Protein AF-A0A3C1Q2N4-F1 (afdb_monomer)

Radius of gyration: 34.62 Å; Cα contacts (8 Å, |Δi|>4): 36; chains: 1; bounding box: 61×50×98 Å

Sequence (77 aa):
MIQIRRRLCLLKIICFSGVTGLLAIANSGRPEKALPVFKDGEAQIVKRFEDPDFWIRHDLWVETESDLDKDDRPDRV

Foldseek 3Di:
DDDDDPPPPPPPPDDPPPPPPPPPPPPVPDPDDQDWDDDPRDTDDRPVPPDPVPDDDDDDWDFDPDDPVPPPGTDID

Structure (mmCIF, N/CA/C/O backbone):
data_AF-A0A3C1Q2N4-F1
#
_entry.id   AF-A0A3C1Q2N4-F1
#
loop_
_atom_site.group_PDB
_atom_site.id
_atom_site.type_symbol
_atom_site.label_atom_id
_atom_site.label_alt_id
_atom_site.label_comp_id
_atom_site.label_asym_id
_atom_site.label_entity_id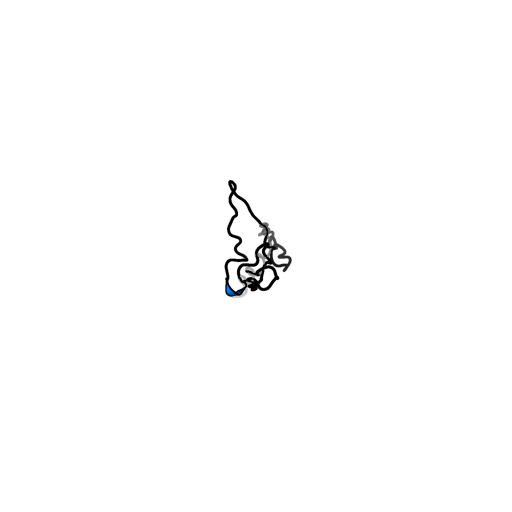
_atom_site.label_seq_id
_atom_site.pdbx_PDB_ins_code
_atom_site.Cartn_x
_atom_site.Cartn_y
_atom_site.Cartn_z
_atom_site.occupancy
_atom_site.B_iso_or_equiv
_atom_site.auth_seq_id
_atom_site.auth_comp_id
_atom_site.auth_asym_id
_atom_site.auth_atom_id
_atom_site.pdbx_PDB_model_num
ATOM 1 N N . MET A 1 1 ? 35.722 -37.626 -74.207 1.00 44.06 1 MET A N 1
ATOM 2 C CA . MET A 1 1 ? 36.344 -36.397 -73.656 1.00 44.06 1 MET A CA 1
ATOM 3 C C . MET A 1 1 ? 35.849 -3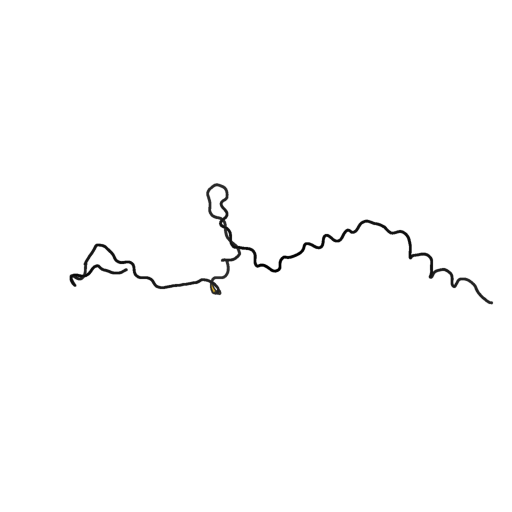6.213 -72.217 1.00 44.06 1 MET A C 1
ATOM 5 O O . MET A 1 1 ? 34.887 -35.506 -71.984 1.00 44.06 1 MET A O 1
ATOM 9 N N . ILE A 1 2 ? 36.212 -37.071 -71.262 1.00 42.41 2 ILE A N 1
ATOM 10 C CA . ILE A 1 2 ? 37.470 -37.062 -70.487 1.00 42.41 2 ILE A CA 1
ATOM 11 C C . ILE A 1 2 ? 37.716 -35.703 -69.795 1.00 42.41 2 ILE A C 1
ATOM 13 O O . ILE A 1 2 ? 38.270 -34.783 -70.380 1.00 42.41 2 ILE A O 1
ATOM 17 N N . GLN A 1 3 ? 37.304 -35.648 -68.521 1.00 49.03 3 GLN A N 1
ATOM 18 C CA . GLN A 1 3 ? 38.044 -35.068 -67.387 1.00 49.03 3 GLN A CA 1
ATOM 19 C C . GLN A 1 3 ? 38.404 -33.574 -67.406 1.00 49.03 3 GLN A C 1
ATOM 21 O O . GLN A 1 3 ? 39.570 -33.220 -67.250 1.00 49.03 3 GLN A O 1
ATOM 26 N N . ILE A 1 4 ? 37.422 -32.670 -67.447 1.00 57.88 4 ILE A N 1
ATOM 27 C CA . ILE A 1 4 ? 37.675 -31.254 -67.139 1.00 57.88 4 ILE A CA 1
ATOM 28 C C . ILE A 1 4 ? 36.704 -30.775 -66.051 1.00 57.88 4 ILE A C 1
ATOM 30 O O . ILE A 1 4 ? 35.544 -30.475 -66.294 1.00 57.88 4 ILE A O 1
ATOM 34 N N . ARG A 1 5 ? 37.273 -30.670 -64.839 1.00 54.31 5 ARG A N 1
ATOM 35 C CA . ARG A 1 5 ? 36.880 -29.772 -63.732 1.00 54.31 5 ARG A CA 1
ATOM 36 C C . ARG A 1 5 ? 35.921 -30.302 -62.655 1.00 54.31 5 ARG A C 1
ATOM 38 O O . ARG A 1 5 ? 35.155 -29.549 -62.071 1.00 54.31 5 ARG A O 1
ATOM 45 N N . ARG A 1 6 ? 36.174 -31.530 -62.188 1.00 56.66 6 ARG A N 1
ATOM 46 C CA . ARG A 1 6 ? 35.946 -31.969 -60.786 1.00 56.66 6 ARG A CA 1
ATOM 47 C C . ARG A 1 6 ? 36.876 -31.260 -59.763 1.00 56.66 6 ARG A C 1
ATOM 49 O O . ARG A 1 6 ? 37.417 -31.896 -58.867 1.00 56.66 6 ARG A O 1
ATOM 56 N N . ARG A 1 7 ? 37.134 -29.952 -59.899 1.00 55.19 7 ARG A N 1
ATOM 57 C CA . ARG A 1 7 ? 38.079 -29.206 -59.027 1.00 55.19 7 ARG A CA 1
ATOM 58 C C . ARG A 1 7 ? 37.527 -27.920 -58.411 1.00 55.19 7 ARG A C 1
ATOM 60 O O . ARG A 1 7 ? 38.268 -27.207 -57.750 1.00 55.19 7 ARG A O 1
ATOM 67 N N . LEU A 1 8 ? 36.228 -27.660 -58.546 1.00 50.59 8 LEU A N 1
ATOM 68 C CA . LEU A 1 8 ? 35.574 -26.521 -57.894 1.00 50.59 8 LEU A CA 1
ATOM 69 C C . LEU A 1 8 ? 34.782 -26.923 -56.637 1.00 50.59 8 LEU A C 1
ATOM 71 O O . LEU A 1 8 ? 33.808 -26.272 -56.291 1.00 50.59 8 LEU A O 1
ATOM 75 N N . CYS A 1 9 ? 35.172 -28.018 -55.974 1.00 48.78 9 CYS A N 1
ATOM 76 C CA . CYS A 1 9 ? 34.464 -28.543 -54.800 1.00 48.78 9 CYS A CA 1
ATOM 77 C C . CYS A 1 9 ? 35.329 -28.620 -53.524 1.00 48.78 9 CYS A C 1
ATOM 79 O O . CYS A 1 9 ? 34.852 -29.110 -52.511 1.00 48.78 9 CYS A O 1
ATOM 81 N N . LEU A 1 10 ? 36.586 -28.148 -53.538 1.00 53.81 10 LEU A N 1
ATOM 82 C CA . LEU A 1 10 ? 37.521 -28.354 -52.413 1.00 53.81 10 LEU A CA 1
ATOM 83 C C . LEU A 1 10 ? 38.316 -27.112 -51.961 1.00 53.81 10 LEU A C 1
ATOM 85 O O . LEU A 1 10 ? 39.174 -27.240 -51.098 1.00 53.81 10 LEU A O 1
ATOM 89 N N . LEU A 1 11 ? 38.035 -25.906 -52.477 1.00 50.88 11 LEU A N 1
ATOM 90 C CA . LEU A 1 11 ? 38.807 -24.695 -52.129 1.00 50.88 11 LEU A CA 1
ATOM 91 C C . LEU A 1 11 ? 37.952 -23.478 -51.721 1.00 50.88 11 LEU A C 1
ATOM 93 O O . LEU A 1 11 ? 38.287 -22.339 -52.026 1.00 50.88 11 LEU A O 1
ATOM 97 N N . LYS A 1 12 ? 36.834 -23.711 -51.026 1.00 45.69 12 LYS A N 1
ATOM 98 C CA . LYS A 1 12 ? 36.080 -22.671 -50.293 1.00 45.69 12 LYS A CA 1
ATOM 99 C C . LYS A 1 12 ? 35.808 -23.105 -48.844 1.00 45.69 12 LYS A C 1
ATOM 101 O O . LYS A 1 12 ? 34.704 -22.957 -48.342 1.00 45.69 12 LYS A O 1
ATOM 106 N N . ILE A 1 13 ? 36.806 -23.712 -48.201 1.00 57.41 13 ILE A N 1
ATOM 107 C CA . ILE A 1 13 ? 36.741 -24.156 -46.793 1.00 57.41 13 ILE A CA 1
ATOM 108 C C . ILE A 1 13 ? 37.644 -23.301 -45.886 1.00 57.41 13 ILE A C 1
ATOM 110 O O . ILE A 1 13 ? 37.627 -23.443 -44.671 1.00 57.41 13 ILE A O 1
ATOM 114 N N . ILE A 1 14 ? 38.418 -22.366 -46.432 1.00 57.44 14 ILE A N 1
ATOM 115 C CA . ILE A 1 14 ? 39.433 -21.652 -45.658 1.00 57.44 14 ILE A CA 1
ATOM 116 C C . ILE A 1 14 ? 39.342 -20.170 -46.028 1.00 57.44 14 ILE A C 1
ATOM 118 O O . ILE A 1 14 ? 39.318 -19.842 -47.211 1.00 57.44 14 ILE A O 1
ATOM 122 N N . CYS A 1 15 ? 39.273 -19.307 -45.013 1.00 48.84 15 CYS A N 1
ATOM 123 C CA . CYS A 1 15 ? 39.260 -17.838 -45.089 1.00 48.84 15 CYS A CA 1
ATOM 124 C C . CYS A 1 15 ? 37.893 -17.150 -45.280 1.00 48.84 15 CYS A C 1
ATOM 126 O O . CYS A 1 15 ? 37.684 -16.393 -46.221 1.00 48.84 15 CYS A O 1
ATOM 128 N N . PHE A 1 16 ? 37.007 -17.290 -44.293 1.00 45.34 16 PHE A N 1
ATOM 129 C CA . PHE A 1 16 ? 36.348 -16.100 -43.737 1.00 45.34 16 PHE A CA 1
ATOM 130 C C . PHE A 1 16 ? 36.357 -16.208 -42.209 1.00 45.34 16 PHE A C 1
ATOM 132 O O . PHE A 1 16 ? 35.346 -16.407 -41.544 1.00 45.34 16 PHE A O 1
ATOM 139 N N . SER A 1 17 ? 37.568 -16.121 -41.657 1.00 54.12 17 SER A N 1
ATOM 140 C CA . SER A 1 17 ? 37.835 -15.737 -40.274 1.00 54.12 17 SER A CA 1
ATOM 141 C C . SER A 1 17 ? 37.392 -14.282 -40.075 1.00 54.12 17 SER A C 1
ATOM 143 O O . SER A 1 17 ? 38.208 -13.370 -39.986 1.00 54.12 17 SER A O 1
ATOM 145 N N . GLY A 1 18 ? 36.085 -14.050 -40.102 1.00 47.19 18 GLY A N 1
ATOM 146 C CA . GLY A 1 18 ? 35.463 -12.787 -39.743 1.00 47.19 18 GLY A CA 1
ATOM 147 C C . GLY A 1 18 ? 34.769 -12.999 -38.416 1.00 47.19 18 GLY A C 1
ATOM 148 O O . GLY A 1 18 ? 33.650 -13.500 -38.399 1.00 47.19 18 GLY A O 1
ATOM 149 N N . VAL A 1 19 ? 35.491 -12.700 -37.337 1.00 60.47 19 VAL A N 1
ATOM 150 C CA . VAL A 1 19 ? 35.056 -12.600 -35.938 1.00 60.47 19 VAL A CA 1
ATOM 151 C C . VAL A 1 19 ? 33.557 -12.295 -35.824 1.00 60.47 19 VAL A C 1
ATOM 153 O O . VAL A 1 19 ? 33.131 -11.151 -35.737 1.00 60.47 19 VAL A O 1
ATOM 156 N N . THR A 1 20 ? 32.742 -13.340 -35.814 1.00 56.91 20 THR A N 1
ATOM 157 C CA . THR A 1 20 ? 31.360 -13.303 -35.344 1.00 56.91 20 THR A CA 1
ATOM 158 C C . THR A 1 20 ? 31.387 -14.068 -34.038 1.00 56.91 20 THR A C 1
ATOM 160 O O . THR A 1 20 ? 30.917 -15.195 -33.917 1.00 56.91 20 THR A O 1
ATOM 163 N N . GLY A 1 21 ? 32.071 -13.459 -33.064 1.00 56.56 21 GLY A N 1
ATOM 164 C CA . GLY A 1 21 ? 31.977 -13.857 -31.672 1.00 56.56 21 GLY A CA 1
ATOM 165 C C . GLY A 1 21 ? 30.523 -13.702 -31.268 1.00 56.56 21 GLY A C 1
ATOM 166 O O . GLY A 1 21 ? 30.066 -12.603 -30.967 1.00 56.56 21 GLY A O 1
ATOM 167 N N . LEU A 1 22 ? 29.791 -14.807 -31.350 1.00 58.78 22 LEU A N 1
ATOM 168 C CA . LEU A 1 22 ? 28.461 -14.955 -30.806 1.00 58.78 22 LEU A CA 1
ATOM 169 C C . LEU A 1 22 ? 28.575 -14.661 -29.306 1.00 58.78 22 LEU A C 1
ATOM 171 O O . LEU A 1 22 ? 29.024 -15.505 -28.532 1.00 58.78 22 LEU A O 1
ATOM 175 N N . LEU A 1 23 ? 28.224 -13.440 -28.901 1.00 56.56 23 LEU A N 1
ATOM 176 C CA . LEU A 1 23 ? 27.951 -13.112 -27.508 1.00 56.56 23 LEU A CA 1
ATOM 177 C C . LEU A 1 23 ? 26.711 -13.916 -27.111 1.00 56.56 23 LEU A C 1
ATOM 179 O O . LEU A 1 23 ? 25.578 -13.461 -27.249 1.00 56.56 23 LEU A O 1
ATOM 183 N N . ALA A 1 24 ? 26.928 -15.153 -26.668 1.00 64.88 24 ALA A N 1
ATOM 184 C CA . ALA A 1 24 ? 25.924 -15.922 -25.960 1.00 64.88 24 ALA A CA 1
ATOM 185 C C . ALA A 1 24 ? 25.693 -15.222 -24.617 1.00 64.88 24 ALA A C 1
ATOM 187 O O . ALA A 1 24 ? 26.418 -15.438 -23.646 1.00 64.88 24 ALA A O 1
ATOM 188 N N . ILE A 1 25 ? 24.711 -14.324 -24.580 1.00 67.94 25 ILE A N 1
ATOM 189 C CA . ILE A 1 25 ? 24.219 -13.742 -23.336 1.00 67.94 25 ILE A CA 1
ATOM 190 C C . ILE A 1 25 ? 23.578 -14.900 -22.568 1.00 67.94 25 ILE A C 1
ATOM 192 O O . ILE A 1 25 ? 22.513 -15.393 -22.939 1.00 67.94 25 ILE A O 1
ATOM 196 N N . ALA A 1 26 ? 24.265 -15.387 -21.535 1.00 66.88 26 ALA A N 1
ATOM 197 C CA . ALA A 1 26 ? 23.737 -16.414 -20.653 1.00 66.88 26 ALA A CA 1
ATOM 198 C C . ALA A 1 26 ? 22.533 -15.836 -19.895 1.00 66.88 26 ALA A C 1
ATOM 200 O O . ALA A 1 26 ? 22.688 -15.114 -18.910 1.00 66.88 26 ALA A O 1
ATOM 201 N N . ASN A 1 27 ? 21.319 -16.132 -20.363 1.00 69.69 27 ASN A N 1
ATOM 202 C CA . ASN A 1 27 ? 20.116 -15.863 -19.592 1.00 69.69 27 ASN A CA 1
ATOM 203 C C . ASN A 1 27 ? 20.135 -16.794 -18.374 1.00 69.69 27 ASN A C 1
ATOM 205 O O . ASN A 1 27 ? 20.054 -18.011 -18.519 1.00 69.69 27 ASN A O 1
ATOM 209 N N . SER A 1 28 ? 20.259 -16.229 -17.172 1.00 75.31 28 SER A N 1
ATOM 210 C CA . SER A 1 28 ? 20.332 -16.999 -15.922 1.00 75.31 28 SER A CA 1
ATOM 211 C C . SER A 1 28 ? 19.077 -17.839 -15.629 1.00 75.31 28 SER A C 1
ATOM 213 O O . SER A 1 28 ? 19.061 -18.580 -14.647 1.00 75.31 28 SER A O 1
ATOM 215 N N . GLY A 1 29 ? 18.014 -17.698 -16.436 1.00 77.12 29 GLY A N 1
ATOM 216 C CA . GLY A 1 29 ? 16.728 -18.378 -16.263 1.00 77.12 29 GLY A CA 1
ATOM 217 C C . GLY A 1 29 ? 15.960 -17.907 -15.028 1.00 77.12 29 GLY A C 1
ATOM 218 O O . GLY A 1 29 ? 14.877 -18.410 -14.742 1.00 77.12 29 GLY A O 1
ATOM 219 N N . ARG A 1 30 ? 16.509 -16.943 -14.280 1.00 77.06 30 ARG A N 1
ATOM 220 C CA . ARG A 1 30 ? 15.868 -16.370 -13.103 1.00 77.06 30 ARG A CA 1
ATOM 221 C C . ARG A 1 30 ? 14.974 -15.217 -13.549 1.00 77.06 30 ARG A C 1
ATOM 223 O O . ARG A 1 30 ? 15.454 -14.356 -14.287 1.00 77.06 30 ARG A O 1
ATOM 230 N N . PRO A 1 31 ? 13.711 -15.169 -13.097 1.00 75.62 31 PRO A N 1
ATOM 231 C CA . PRO A 1 31 ? 12.858 -14.028 -13.375 1.00 75.62 31 PRO A CA 1
ATOM 232 C C . PRO A 1 31 ? 13.496 -12.769 -12.787 1.00 75.62 31 PRO A C 1
ATOM 234 O O . PRO A 1 31 ? 13.951 -12.767 -11.638 1.00 75.62 31 PRO A O 1
ATOM 237 N N . GLU A 1 32 ? 13.527 -11.704 -13.581 1.00 80.62 32 GLU A N 1
ATOM 238 C CA . GLU A 1 32 ? 14.029 -10.408 -13.143 1.00 80.62 32 GLU A CA 1
ATOM 239 C C . GLU A 1 32 ? 13.230 -9.934 -11.923 1.00 80.62 32 GLU A C 1
ATOM 241 O O . GLU A 1 32 ? 11.993 -9.988 -11.894 1.00 80.62 32 GLU A O 1
ATOM 246 N N . LYS A 1 33 ? 13.933 -9.533 -10.860 1.00 86.00 33 LYS A N 1
ATOM 247 C CA . LYS A 1 33 ? 13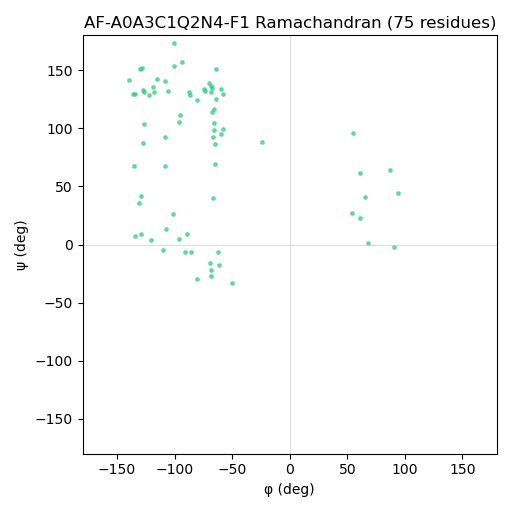.286 -9.034 -9.644 1.00 86.00 33 LYS A CA 1
ATOM 248 C C . LYS A 1 33 ? 12.607 -7.703 -9.962 1.00 86.00 33 LYS A C 1
ATOM 250 O O . LYS A 1 33 ? 13.225 -6.840 -10.571 1.00 86.00 33 LYS A O 1
ATOM 255 N N . ALA A 1 34 ? 11.368 -7.523 -9.508 1.00 89.81 34 ALA A N 1
ATOM 256 C CA . ALA A 1 34 ? 10.770 -6.194 -9.483 1.00 89.81 34 ALA A CA 1
ATOM 257 C C . ALA A 1 34 ? 11.549 -5.342 -8.472 1.00 89.81 34 ALA A C 1
ATOM 259 O O . ALA A 1 34 ? 11.589 -5.678 -7.288 1.00 89.81 34 ALA A O 1
ATOM 260 N N . LEU A 1 35 ? 12.199 -4.284 -8.949 1.00 90.06 35 LEU A N 1
ATOM 261 C CA . LEU A 1 35 ? 12.914 -3.317 -8.123 1.00 90.06 35 LEU A CA 1
ATOM 262 C C . LEU A 1 35 ? 12.222 -1.953 -8.247 1.00 90.06 35 LEU A C 1
ATOM 264 O O . LEU A 1 35 ? 11.769 -1.614 -9.342 1.00 90.06 35 LEU A O 1
ATOM 268 N N . PRO A 1 36 ? 12.127 -1.170 -7.158 1.00 91.94 36 PRO A N 1
ATOM 269 C CA . PRO A 1 36 ? 11.601 0.185 -7.238 1.00 91.94 36 PRO A CA 1
ATOM 270 C C . PRO A 1 36 ? 12.569 1.076 -8.025 1.00 91.94 36 PRO A C 1
ATOM 272 O O . PRO A 1 36 ? 13.781 1.030 -7.811 1.00 91.94 36 PRO A O 1
ATOM 275 N N . VAL A 1 37 ? 12.030 1.900 -8.924 1.00 93.19 37 VAL A N 1
ATOM 276 C CA . VAL A 1 37 ? 12.796 2.869 -9.718 1.00 93.19 37 VAL A CA 1
ATOM 277 C C . VAL A 1 37 ? 12.166 4.241 -9.546 1.00 93.19 37 VAL A C 1
ATOM 279 O O . VAL A 1 37 ? 10.953 4.392 -9.695 1.00 93.19 37 VAL A O 1
ATOM 282 N N . PHE A 1 38 ? 13.005 5.234 -9.260 1.00 96.25 38 PHE A N 1
ATOM 283 C CA . PHE A 1 38 ? 12.604 6.630 -9.149 1.00 96.25 38 PHE A CA 1
ATOM 284 C C . PHE A 1 38 ? 13.346 7.456 -10.194 1.00 96.25 38 PHE A C 1
ATOM 286 O O . PHE A 1 38 ? 14.554 7.289 -10.373 1.00 96.25 38 PHE A O 1
ATOM 293 N N . LYS A 1 39 ? 12.633 8.349 -10.874 1.00 97.00 39 LYS A N 1
ATOM 294 C CA . LYS A 1 39 ? 13.203 9.287 -11.842 1.00 97.00 39 LYS A CA 1
ATOM 295 C C . LYS A 1 39 ? 12.604 10.659 -11.580 1.00 97.00 39 LYS A C 1
ATOM 297 O O . LYS A 1 39 ? 11.394 10.762 -11.430 1.00 97.00 39 LYS A O 1
ATOM 302 N N . ASP A 1 40 ? 13.456 11.674 -11.458 1.00 97.38 40 ASP A N 1
ATOM 303 C CA . ASP A 1 40 ? 13.040 13.061 -11.202 1.00 97.38 40 ASP A CA 1
ATOM 304 C C . ASP A 1 40 ? 12.131 13.224 -9.959 1.00 97.38 40 ASP A C 1
ATOM 306 O O . ASP A 1 40 ? 11.335 14.149 -9.866 1.00 97.38 40 ASP A O 1
ATOM 310 N N . GLY A 1 41 ? 12.262 12.318 -8.979 1.00 97.69 41 GLY A N 1
ATOM 311 C CA . GLY A 1 41 ? 11.447 12.295 -7.756 1.00 97.69 41 GLY A CA 1
ATOM 312 C C .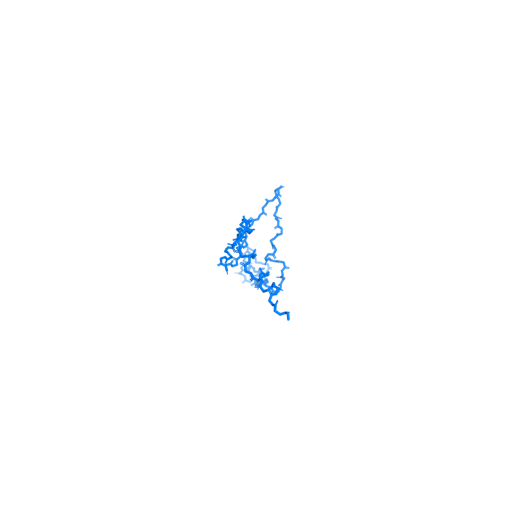 GLY A 1 41 ? 10.163 11.460 -7.839 1.00 97.69 41 GLY A C 1
ATOM 313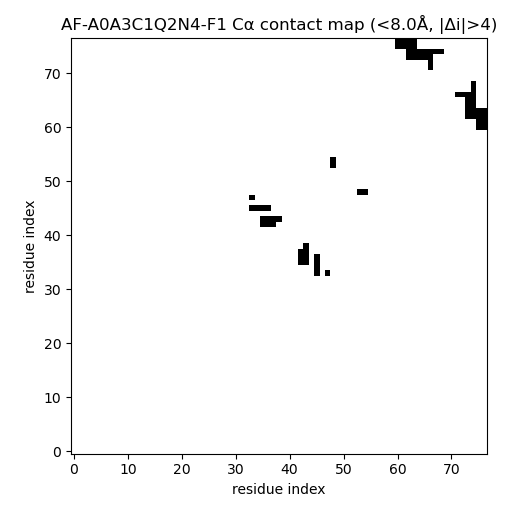 O O . GLY A 1 41 ? 9.481 11.311 -6.829 1.00 97.69 41 GLY A O 1
ATOM 314 N N . GLU A 1 42 ? 9.854 10.861 -8.989 1.00 97.94 42 GLU A N 1
ATOM 315 C CA . GLU A 1 42 ? 8.622 10.098 -9.207 1.00 97.94 42 GLU A CA 1
ATOM 316 C C . GLU A 1 42 ? 8.874 8.591 -9.293 1.00 97.94 42 GLU A C 1
ATOM 318 O O . GLU A 1 42 ? 9.836 8.137 -9.924 1.00 97.94 42 GLU A O 1
ATOM 323 N N . ALA A 1 43 ? 7.974 7.802 -8.700 1.00 96.38 43 ALA A N 1
ATOM 324 C CA . ALA A 1 43 ? 7.964 6.351 -8.852 1.00 96.38 43 ALA A CA 1
ATOM 325 C C . ALA A 1 43 ? 7.590 5.965 -10.291 1.00 96.38 43 ALA A C 1
ATOM 327 O O . ALA A 1 43 ? 6.608 6.456 -10.844 1.00 96.38 43 ALA A O 1
ATOM 328 N N . GLN A 1 44 ? 8.373 5.076 -10.898 1.00 95.44 44 GLN A N 1
ATOM 329 C CA . GLN A 1 44 ? 8.177 4.646 -12.282 1.00 95.44 44 GLN A CA 1
ATOM 330 C C . GLN A 1 44 ? 7.333 3.368 -12.373 1.00 95.44 44 GLN A C 1
ATOM 332 O O . GLN A 1 44 ? 7.283 2.566 -11.438 1.00 95.44 44 GLN A O 1
ATOM 337 N N . ILE A 1 45 ? 6.701 3.149 -13.532 1.00 91.88 45 ILE A N 1
ATOM 338 C CA . ILE A 1 45 ? 5.926 1.932 -13.801 1.00 91.88 45 ILE A CA 1
ATOM 339 C C . ILE A 1 45 ? 6.859 0.718 -13.795 1.00 91.88 45 ILE A C 1
ATOM 341 O O . ILE A 1 45 ? 7.817 0.637 -14.564 1.00 91.88 45 ILE A O 1
ATOM 345 N N . VAL A 1 46 ? 6.530 -0.270 -12.966 1.00 91.81 46 VAL A N 1
ATOM 346 C CA . VAL A 1 46 ? 7.207 -1.565 -12.953 1.00 91.81 46 VAL A CA 1
ATOM 347 C C . VAL A 1 46 ? 6.390 -2.534 -13.798 1.00 91.81 46 VAL A C 1
ATOM 349 O O . VAL A 1 46 ? 5.353 -3.023 -13.355 1.00 91.81 46 VAL A O 1
ATOM 352 N N . LYS A 1 47 ? 6.879 -2.847 -15.006 1.00 89.12 47 LYS A N 1
ATOM 353 C CA . LYS A 1 47 ? 6.187 -3.710 -15.984 1.00 89.12 47 LYS A CA 1
ATOM 354 C C . LYS A 1 47 ? 5.694 -5.037 -15.393 1.00 89.12 47 LYS A C 1
ATOM 356 O O . LYS A 1 47 ? 4.640 -5.533 -15.755 1.00 89.12 47 LYS A O 1
ATOM 361 N N . ARG A 1 48 ? 6.425 -5.594 -14.425 1.00 89.00 48 ARG A N 1
ATOM 362 C CA . ARG A 1 48 ? 6.060 -6.850 -13.754 1.00 89.00 48 ARG A CA 1
ATOM 363 C C . ARG A 1 48 ? 4.718 -6.803 -12.999 1.00 89.00 48 ARG A C 1
ATOM 365 O O . ARG A 1 48 ? 4.184 -7.863 -12.698 1.00 89.00 48 ARG A O 1
ATOM 372 N N . PHE A 1 49 ? 4.189 -5.619 -12.696 1.00 90.12 49 PHE A N 1
ATOM 373 C CA . PHE A 1 49 ? 2.898 -5.438 -12.025 1.00 90.12 49 PHE A CA 1
ATOM 374 C C . PHE A 1 49 ? 1.797 -4.909 -12.963 1.00 90.12 49 PHE A C 1
ATOM 376 O O . PHE A 1 49 ? 0.753 -4.484 -12.476 1.00 90.12 49 PHE A O 1
ATOM 383 N N . GLU A 1 50 ? 2.012 -4.921 -14.287 1.00 90.94 50 GLU A N 1
ATOM 384 C CA . GLU A 1 50 ? 1.050 -4.385 -15.267 1.00 90.94 50 GLU A CA 1
ATOM 385 C C . GLU A 1 50 ? -0.242 -5.205 -15.374 1.00 90.94 50 GLU A C 1
ATOM 387 O O . GLU A 1 50 ? -1.288 -4.654 -15.711 1.00 90.94 50 GLU A O 1
ATOM 392 N N . ASP A 1 51 ? -0.172 -6.501 -15.066 1.00 93.88 51 ASP A N 1
ATOM 393 C CA . ASP A 1 51 ? -1.292 -7.425 -15.198 1.00 93.88 51 ASP A CA 1
ATOM 394 C C . ASP A 1 51 ? -2.053 -7.575 -13.861 1.00 93.88 51 ASP A C 1
ATOM 396 O O . ASP A 1 51 ? -1.506 -8.131 -12.896 1.00 93.88 51 ASP A O 1
ATOM 400 N N . PRO A 1 52 ? -3.304 -7.080 -13.776 1.00 94.56 52 PRO A N 1
ATOM 401 C CA . PRO A 1 52 ? -4.110 -7.135 -12.564 1.00 94.56 52 PRO A CA 1
ATOM 402 C C . PRO A 1 52 ? -4.566 -8.545 -12.179 1.00 94.56 52 PRO A C 1
ATOM 404 O O . PRO A 1 52 ? -4.961 -8.727 -11.023 1.00 94.56 52 PRO A O 1
ATOM 407 N N . ASP A 1 53 ? -4.501 -9.529 -13.081 1.00 96.38 53 ASP A N 1
ATOM 408 C CA . ASP A 1 53 ? -4.869 -10.922 -12.786 1.00 96.38 53 ASP A CA 1
ATOM 409 C C . ASP A 1 53 ? -3.871 -11.577 -11.820 1.00 96.38 53 ASP A C 1
ATOM 411 O O . ASP A 1 53 ? -4.212 -12.516 -11.100 1.00 96.38 53 ASP A O 1
ATOM 415 N N . PHE A 1 54 ? -2.646 -11.046 -11.745 1.00 92.81 54 PHE A N 1
ATOM 416 C CA . PHE A 1 54 ? -1.608 -11.501 -10.815 1.00 92.81 54 PHE A CA 1
ATOM 417 C C . PHE A 1 54 ? -1.527 -10.672 -9.526 1.00 92.81 54 PHE A C 1
ATOM 419 O O . PHE A 1 54 ? -0.623 -10.888 -8.712 1.00 92.81 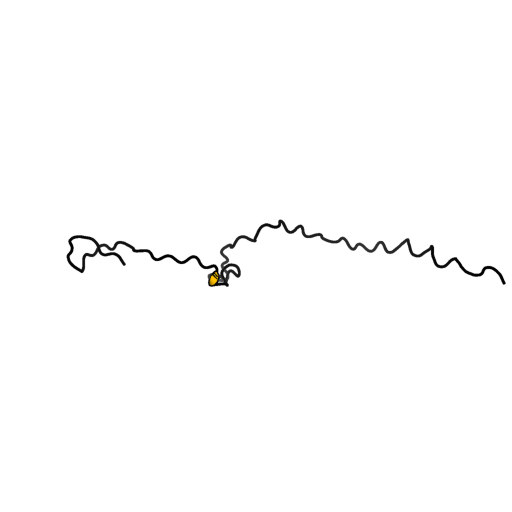54 PHE A O 1
ATOM 426 N N . TRP A 1 55 ? -2.430 -9.710 -9.313 1.00 94.50 55 TRP A N 1
ATOM 427 C CA . TRP A 1 55 ? -2.417 -8.904 -8.093 1.00 94.50 55 TRP A CA 1
ATOM 428 C C . TRP A 1 55 ? -2.911 -9.705 -6.890 1.00 94.50 55 TRP A C 1
ATOM 430 O O . TRP A 1 55 ? -3.980 -10.311 -6.910 1.00 94.50 55 TRP A O 1
ATOM 440 N N . ILE A 1 56 ? -2.152 -9.634 -5.798 1.00 93.50 56 ILE A N 1
ATOM 441 C CA . ILE A 1 56 ? -2.574 -10.162 -4.502 1.00 93.50 56 ILE A CA 1
ATOM 442 C C . ILE A 1 56 ? -3.509 -9.132 -3.860 1.00 93.50 56 ILE A C 1
ATOM 444 O O . ILE A 1 56 ? -3.134 -7.970 -3.705 1.00 93.50 56 ILE A O 1
ATOM 448 N N . ARG A 1 57 ? -4.725 -9.549 -3.496 1.00 95.69 57 ARG A N 1
ATOM 449 C CA . ARG A 1 57 ? -5.753 -8.698 -2.881 1.00 95.69 57 ARG A CA 1
ATOM 450 C C . ARG A 1 57 ? -6.250 -9.355 -1.599 1.00 95.69 57 ARG A C 1
ATOM 452 O O . ARG A 1 57 ? -6.534 -10.551 -1.598 1.00 95.69 57 ARG A O 1
ATOM 459 N N . HIS A 1 58 ? -6.343 -8.574 -0.529 1.00 95.44 58 HIS A N 1
ATOM 460 C CA . HIS A 1 58 ? -6.804 -9.026 0.778 1.00 95.44 58 HIS A CA 1
ATOM 461 C C . HIS A 1 58 ? -7.701 -7.967 1.399 1.00 95.44 58 HIS A C 1
ATOM 463 O O . HIS A 1 58 ? -7.391 -6.779 1.310 1.00 95.44 58 HIS A O 1
ATOM 469 N N . ASP A 1 59 ? -8.751 -8.426 2.071 1.00 96.12 59 ASP A N 1
ATOM 470 C CA . ASP A 1 59 ? -9.540 -7.589 2.961 1.00 96.12 59 ASP A CA 1
ATOM 471 C C . ASP A 1 59 ? -8.879 -7.614 4.336 1.00 96.12 59 ASP A C 1
ATOM 473 O O . ASP A 1 59 ? -8.535 -8.676 4.867 1.00 96.12 59 ASP A O 1
ATOM 477 N N . LEU A 1 60 ? -8.648 -6.429 4.882 1.00 95.12 60 LEU A N 1
ATOM 478 C CA . LEU A 1 60 ? -8.052 -6.232 6.191 1.00 95.12 60 LEU A CA 1
ATOM 479 C C . LEU A 1 60 ? -8.931 -5.267 6.966 1.00 95.12 60 LEU A C 1
ATOM 481 O O . LEU A 1 60 ? -9.561 -4.394 6.377 1.00 95.12 60 LEU A O 1
ATOM 485 N N . TRP A 1 61 ? -8.920 -5.430 8.282 1.00 95.12 61 TRP A N 1
ATOM 486 C CA . TRP A 1 61 ? -9.572 -4.525 9.210 1.00 95.12 61 TRP A CA 1
ATOM 487 C C . TRP A 1 61 ? -8.515 -3.913 10.112 1.00 95.12 61 TRP A C 1
ATOM 489 O O . TRP A 1 61 ? -7.683 -4.636 10.670 1.00 95.12 61 TRP A O 1
ATOM 499 N N . VAL A 1 62 ? -8.549 -2.596 10.254 1.00 95.75 62 VAL A N 1
ATOM 500 C CA . VAL A 1 62 ? -7.695 -1.848 11.173 1.00 95.75 62 VAL A CA 1
ATOM 501 C C . VAL A 1 62 ? -8.538 -1.409 12.357 1.00 95.75 62 VAL A C 1
ATOM 503 O O . VAL A 1 62 ? -9.641 -0.897 12.196 1.00 95.75 62 VAL A O 1
ATOM 506 N N . GLU A 1 63 ? -8.014 -1.631 13.555 1.00 97.06 63 GLU A N 1
ATOM 507 C CA . GLU A 1 63 ? -8.631 -1.158 14.789 1.00 97.06 63 GLU A CA 1
ATOM 508 C C . GLU A 1 63 ? -8.414 0.351 14.943 1.00 97.06 63 GLU A C 1
ATOM 510 O O . GLU A 1 63 ? -7.311 0.858 14.722 1.00 97.06 63 GLU A O 1
ATOM 515 N N . THR A 1 64 ? -9.476 1.068 15.297 1.00 95.75 64 THR A N 1
ATOM 516 C CA . THR A 1 64 ? -9.443 2.512 15.543 1.00 95.75 64 THR A CA 1
ATOM 517 C C . THR A 1 64 ? -9.405 2.809 17.040 1.00 95.75 64 THR A C 1
ATOM 519 O O . THR A 1 64 ? -9.543 1.917 17.865 1.00 95.75 64 THR A O 1
ATOM 522 N N . GLU A 1 65 ? -9.231 4.075 17.414 1.00 96.69 65 GLU A N 1
ATOM 523 C CA . GLU A 1 65 ? -9.323 4.500 18.819 1.00 96.69 65 GLU A CA 1
ATOM 524 C C . GLU A 1 65 ? -10.769 4.812 19.262 1.00 96.69 65 GLU A C 1
ATOM 526 O O . GLU A 1 65 ? -10.997 5.127 20.428 1.00 96.69 65 GLU A O 1
ATOM 531 N N . SER A 1 66 ? -11.739 4.795 18.339 1.00 96.19 66 SER A N 1
ATOM 532 C CA . SER A 1 66 ? -13.135 5.186 18.589 1.00 96.19 66 SER A CA 1
ATOM 533 C C . SER A 1 66 ? -14.045 3.974 18.792 1.00 96.19 66 SER A C 1
ATOM 535 O O . SER A 1 66 ? -13.771 2.906 18.260 1.00 96.19 66 SER A O 1
ATOM 537 N N . ASP A 1 67 ? -15.133 4.182 19.535 1.00 96.81 67 ASP A N 1
ATOM 538 C CA . ASP A 1 67 ? -16.267 3.260 19.694 1.00 96.81 67 ASP A CA 1
ATOM 539 C C . ASP A 1 67 ? -17.552 4.049 19.371 1.00 96.81 67 ASP A C 1
ATOM 541 O O . ASP A 1 67 ? -18.120 4.749 20.220 1.00 96.81 67 ASP A O 1
ATOM 545 N N . LEU A 1 68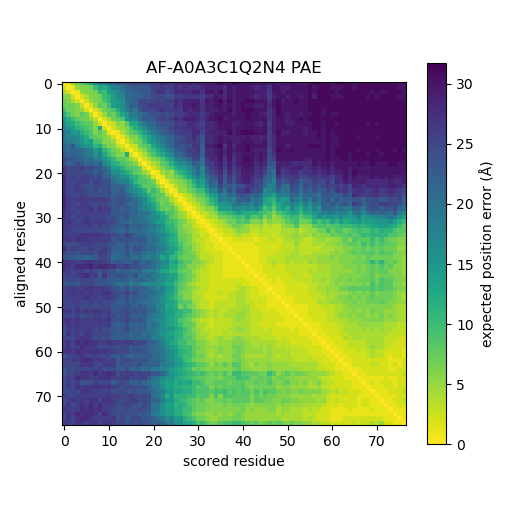 ? -17.930 4.080 18.089 1.00 96.31 68 LEU A N 1
ATOM 546 C CA . LEU A 1 68 ? -19.047 4.883 17.585 1.00 96.31 68 LEU A CA 1
ATOM 547 C C . LEU A 1 68 ? -20.402 4.219 17.827 1.00 96.31 68 LEU A C 1
ATOM 549 O O . LEU A 1 68 ? -21.406 4.933 17.962 1.00 96.31 68 LEU A O 1
ATOM 553 N N . ASP A 1 69 ? -20.447 2.889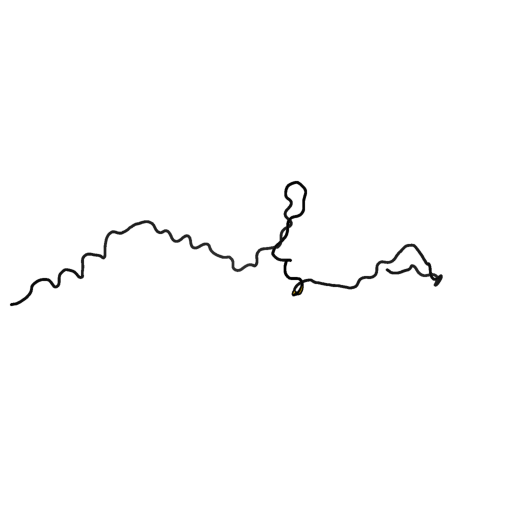 17.867 1.00 96.12 69 ASP A N 1
ATOM 554 C CA . ASP A 1 69 ? -21.674 2.127 18.096 1.00 96.12 69 ASP A CA 1
ATOM 555 C C . ASP A 1 69 ? -21.941 1.810 19.581 1.00 96.12 69 ASP A C 1
ATOM 557 O O . ASP A 1 69 ? -23.071 1.443 19.924 1.00 96.12 69 ASP A O 1
ATOM 561 N N . LYS A 1 70 ? -20.988 2.137 20.466 1.00 96.31 70 LYS A N 1
ATOM 562 C CA . LYS A 1 70 ? -21.052 2.043 21.935 1.00 96.31 70 LYS A CA 1
ATOM 563 C C . LYS A 1 70 ? -21.171 0.606 22.427 1.00 96.31 70 LYS A C 1
ATOM 565 O O . LYS A 1 70 ? -21.950 0.339 23.350 1.00 96.31 70 LYS A O 1
ATOM 570 N N . ASP A 1 71 ? -20.435 -0.310 21.805 1.00 97.06 71 ASP A N 1
ATOM 571 C CA . ASP A 1 71 ? -20.365 -1.714 22.220 1.00 97.06 71 ASP A CA 1
ATOM 572 C C . ASP A 1 71 ? -19.250 -2.004 23.252 1.00 97.06 71 ASP A C 1
ATOM 574 O O . ASP A 1 71 ? -19.023 -3.166 23.616 1.00 97.06 71 ASP A O 1
ATOM 578 N N . ASP A 1 72 ? -18.612 -0.947 23.776 1.00 96.88 72 ASP A N 1
ATOM 579 C CA . ASP A 1 72 ? -17.452 -0.959 24.675 1.00 96.88 72 ASP A CA 1
ATOM 580 C C . ASP A 1 72 ? -16.207 -1.617 24.040 1.00 96.88 72 ASP A C 1
ATOM 582 O O . ASP A 1 72 ? -15.303 -2.087 24.748 1.00 96.88 72 ASP A O 1
ATOM 586 N N . ARG A 1 73 ? -16.130 -1.674 22.702 1.00 96.88 73 ARG A N 1
ATOM 587 C CA . ARG A 1 73 ? -14.966 -2.157 21.946 1.00 96.88 73 ARG A CA 1
ATOM 588 C C . ARG A 1 73 ? -14.559 -1.138 20.884 1.00 96.88 73 ARG A C 1
ATOM 590 O O . ARG A 1 73 ? -15.392 -0.403 20.373 1.00 96.88 73 ARG A O 1
ATOM 597 N N . PRO A 1 74 ? -13.272 -1.096 20.505 1.00 97.81 74 PRO A N 1
ATOM 598 C CA . PRO A 1 74 ? -12.858 -0.213 19.430 1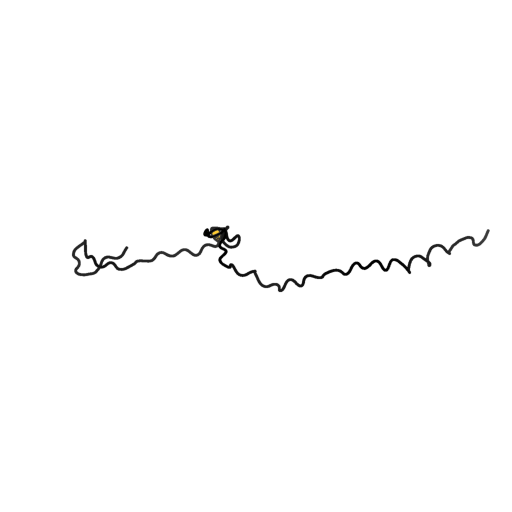.00 97.81 74 PRO A CA 1
ATOM 599 C C . PRO A 1 74 ? -13.372 -0.689 18.065 1.00 97.81 74 PRO A C 1
ATOM 601 O O . PRO A 1 74 ? -13.325 -1.884 17.733 1.00 97.81 74 PRO A O 1
ATOM 604 N N . ASP A 1 75 ? -13.809 0.271 17.255 1.00 97.75 75 ASP A N 1
ATOM 605 C CA . ASP A 1 75 ? -14.303 0.045 15.904 1.00 97.75 75 ASP A CA 1
ATOM 606 C C . ASP A 1 75 ? -13.203 -0.504 14.997 1.00 97.75 75 ASP A C 1
ATOM 608 O O . ASP A 1 75 ? -12.015 -0.195 15.144 1.00 97.75 75 ASP A O 1
ATOM 612 N N . ARG A 1 76 ? -13.618 -1.278 13.991 1.00 96.12 76 ARG A N 1
ATOM 613 C CA . ARG A 1 76 ? -12.740 -1.797 12.942 1.00 96.12 76 ARG A CA 1
ATOM 614 C C . ARG A 1 76 ? -13.224 -1.367 11.567 1.00 96.12 76 ARG A C 1
ATOM 616 O O . ARG A 1 76 ? -14.385 -1.601 11.228 1.00 96.12 76 ARG A O 1
ATOM 623 N N . VAL A 1 77 ? -12.315 -0.801 10.780 1.00 91.88 77 VAL A N 1
ATOM 624 C CA . VAL A 1 77 ? -12.571 -0.293 9.421 1.00 91.88 77 VAL A CA 1
ATOM 625 C C . VAL A 1 77 ? -11.689 -0.949 8.378 1.00 91.88 77 VAL A C 1
ATOM 627 O O . VAL A 1 77 ? -10.583 -1.409 8.745 1.00 91.88 77 VAL A O 1
#

Secondary structure (DSSP, 8-state):
-----TTSSSSSSS--------------SPPPPP---EETTEEPP-GGG--GGG--------B-S--SS-SSS--B-

pLDDT: mean 79.49, std 19.26, range [42.41, 97.94]

Solvent-accessible surface area (backbone atoms only — not comparable to full-atom values): 5864 Å² total; per-residue (Å²): 136,83,90,85,73,98,68,87,82,79,82,86,83,76,86,81,89,66,90,73,77,76,81,75,76,78,73,86,83,64,80,80,75,90,68,94,48,72,56,101,88,39,81,57,91,56,75,92,67,70,56,72,90,77,58,89,82,79,92,76,71,47,78,48,95,48,52,87,87,67,79,88,50,64,38,68,86

Mean predicted aligned error: 15.33 Å